Protein AF-A0A7Y0S7F5-F1 (afdb_monomer)

Mean predicted aligned error: 7.06 Å

Secondary structure (DSSP, 8-state):
-TTS-TT--EEEEEEEEEETTEEEEEEEEEE-S----HHHHTGGGSTT--SS--S-TTS---S-HHHHHHHHHHHTT-EEEEEE-TTSSEEEEEEEE-

Solvent-accessible surface area (backbone atoms only — not comparable to full-atom values): 5778 Å² total; per-residue (Å²): 113,101,75,44,59,105,82,51,55,75,48,76,49,78,48,76,51,73,57,97,89,41,49,33,42,38,40,37,45,32,39,59,35,94,44,69,62,74,90,51,54,76,48,52,46,36,73,57,38,67,95,66,87,69,89,49,90,82,72,78,76,76,30,42,68,47,22,50,51,46,51,52,27,53,75,62,69,27,44,69,51,66,46,68,42,96,89,39,3,39,33,40,40,38,39,40,63,110

Organism: Vibrio parahaemolyticus (NCBI:txid670)

Structure (mmCIF, N/CA/C/O backbone):
data_AF-A0A7Y0S7F5-F1
#
_entry.id   AF-A0A7Y0S7F5-F1
#
loop_
_atom_site.group_PDB
_atom_site.id
_atom_site.type_symbol
_atom_site.label_atom_id
_atom_site.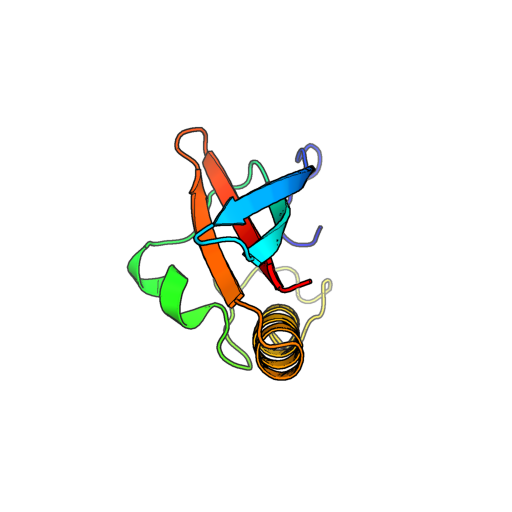label_alt_id
_atom_site.label_comp_id
_atom_site.label_asym_id
_atom_site.label_entity_id
_atom_site.label_seq_id
_atom_site.pdbx_PDB_ins_code
_atom_site.Cartn_x
_atom_site.Cartn_y
_atom_site.Cartn_z
_atom_site.occupancy
_atom_site.B_iso_or_equiv
_atom_site.auth_seq_id
_atom_site.auth_comp_id
_atom_site.auth_asym_id
_atom_site.auth_atom_id
_atom_site.pdbx_PDB_model_num
ATOM 1 N N . ILE A 1 1 ? 14.476 -7.010 -0.298 1.00 54.16 1 ILE A N 1
ATOM 2 C CA . ILE A 1 1 ? 13.146 -6.801 -0.915 1.00 54.16 1 ILE A CA 1
ATOM 3 C C . ILE A 1 1 ? 13.273 -7.128 -2.392 1.00 54.16 1 ILE A C 1
ATOM 5 O O . ILE A 1 1 ? 14.324 -6.922 -2.968 1.00 54.16 1 ILE A O 1
ATOM 9 N N . LYS A 1 2 ? 12.288 -7.806 -2.976 1.00 51.53 2 LYS A N 1
ATOM 10 C CA . LYS A 1 2 ? 12.481 -8.591 -4.210 1.00 51.53 2 LYS A CA 1
ATOM 11 C C . LYS A 1 2 ? 12.643 -7.754 -5.495 1.00 51.53 2 LYS A C 1
ATOM 13 O O . LYS A 1 2 ? 13.062 -8.289 -6.514 1.00 51.53 2 LYS A O 1
ATOM 18 N N . TYR A 1 3 ? 12.308 -6.468 -5.432 1.00 53.44 3 TYR A N 1
ATOM 19 C CA . TYR A 1 3 ? 12.285 -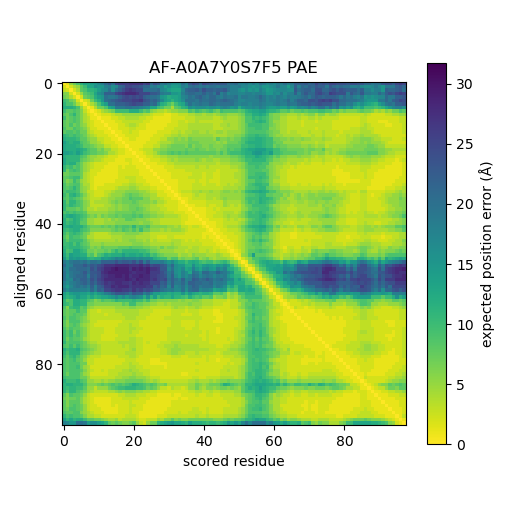5.527 -6.564 1.00 53.44 3 TYR A CA 1
ATOM 20 C C . TYR A 1 3 ? 13.233 -4.345 -6.379 1.00 53.44 3 TYR A C 1
ATOM 22 O O . TYR A 1 3 ? 13.230 -3.392 -7.148 1.00 53.44 3 TYR A O 1
ATOM 30 N N . SER A 1 4 ? 14.026 -4.416 -5.324 1.00 49.06 4 SER A N 1
ATOM 31 C CA . SER A 1 4 ? 14.862 -3.348 -4.850 1.00 49.06 4 SER A CA 1
ATOM 32 C C . SER A 1 4 ? 16.277 -3.750 -5.310 1.00 49.06 4 SER A C 1
ATOM 34 O O . SER A 1 4 ? 16.773 -4.811 -4.931 1.00 49.06 4 SER A O 1
ATOM 36 N N . GLY A 1 5 ? 16.848 -3.036 -6.288 1.00 53.62 5 GLY A N 1
ATOM 37 C CA . GLY A 1 5 ? 18.152 -3.372 -6.885 1.00 53.62 5 GLY A CA 1
ATOM 38 C C . GLY A 1 5 ? 19.288 -3.460 -5.850 1.00 53.62 5 GLY A C 1
ATOM 39 O O . GLY A 1 5 ? 19.080 -3.219 -4.667 1.00 53.62 5 GLY A O 1
ATOM 40 N N . GLN A 1 6 ? 20.520 -3.771 -6.273 1.00 54.84 6 GLN A N 1
ATOM 41 C CA . GLN A 1 6 ? 21.672 -3.988 -5.368 1.00 54.84 6 GLN A CA 1
ATOM 42 C C . GLN A 1 6 ? 21.989 -2.830 -4.386 1.00 54.84 6 GLN A C 1
ATOM 44 O O . GLN A 1 6 ? 22.756 -3.043 -3.452 1.00 54.84 6 GLN A O 1
ATOM 49 N N . ALA A 1 7 ? 21.389 -1.646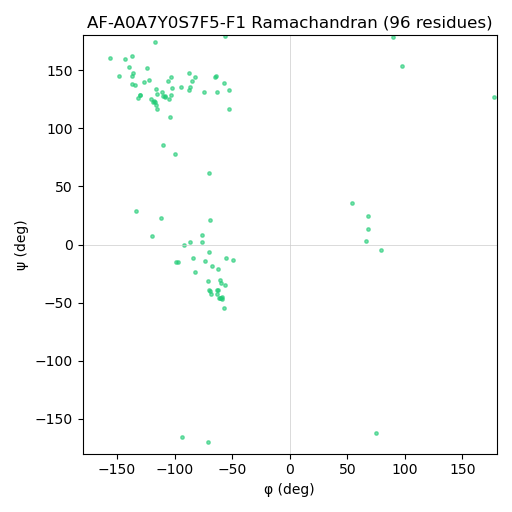 -4.557 1.00 57.44 7 ALA A N 1
ATOM 50 C CA . ALA A 1 7 ? 21.537 -0.476 -3.688 1.00 57.44 7 ALA A CA 1
ATOM 51 C C . ALA A 1 7 ? 20.196 0.197 -3.331 1.00 57.44 7 ALA A C 1
ATOM 53 O O . ALA A 1 7 ? 20.144 1.403 -3.128 1.00 57.44 7 ALA A O 1
ATOM 54 N N . SER A 1 8 ? 19.101 -0.556 -3.295 1.00 63.84 8 SER A N 1
ATOM 55 C CA . S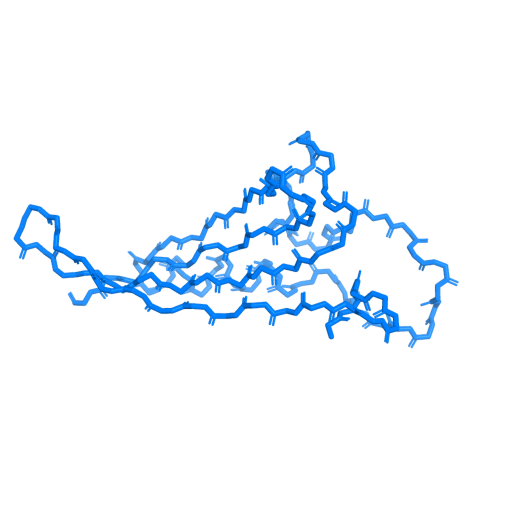ER A 1 8 ? 17.788 0.009 -2.990 1.00 63.84 8 SER A CA 1
ATOM 56 C C . SER A 1 8 ? 17.606 0.336 -1.512 1.00 63.84 8 SER A C 1
ATOM 58 O O . SER A 1 8 ? 17.816 -0.533 -0.654 1.00 63.84 8 SER A O 1
ATOM 60 N N . GLN A 1 9 ? 17.130 1.536 -1.220 1.00 77.75 9 GLN A N 1
ATOM 61 C CA . GLN A 1 9 ? 16.715 1.924 0.115 1.00 77.75 9 GLN A CA 1
ATOM 62 C C . GLN A 1 9 ? 15.261 1.551 0.359 1.00 77.75 9 GLN A C 1
ATOM 64 O O . GLN A 1 9 ? 14.370 1.806 -0.450 1.00 77.75 9 GLN A O 1
ATOM 69 N N . ILE A 1 10 ? 15.031 0.937 1.514 1.00 87.25 10 ILE A N 1
ATOM 70 C CA . ILE A 1 10 ? 13.698 0.604 1.990 1.00 87.25 10 ILE A CA 1
ATOM 71 C C . ILE A 1 10 ? 13.490 1.389 3.265 1.00 87.25 10 ILE A C 1
ATOM 73 O O . ILE A 1 10 ? 14.249 1.250 4.223 1.00 87.25 10 ILE A O 1
ATOM 77 N N . GLU A 1 11 ? 12.444 2.190 3.271 1.00 91.50 11 GLU A N 1
ATOM 78 C CA . GLU A 1 11 ? 12.053 3.006 4.402 1.00 91.50 11 GLU A CA 1
ATOM 79 C C . GLU A 1 11 ? 10.790 2.408 5.017 1.00 91.50 11 GLU A C 1
ATOM 81 O O . GLU A 1 11 ? 9.804 2.156 4.319 1.00 91.50 11 GLU A O 1
ATOM 86 N N . VAL A 1 12 ? 10.823 2.171 6.326 1.00 94.69 12 VAL A N 1
ATOM 87 C CA . VAL A 1 12 ? 9.658 1.738 7.095 1.00 94.69 12 VAL A CA 1
ATOM 88 C C . VAL A 1 12 ? 9.374 2.801 8.141 1.00 94.69 12 VAL A C 1
ATOM 90 O O . VAL A 1 12 ? 10.248 3.111 8.949 1.00 94.69 12 VAL A O 1
ATOM 93 N N . SER A 1 13 ? 8.163 3.350 8.133 1.00 95.69 13 SER A N 1
ATOM 94 C CA . SER A 1 13 ? 7.722 4.340 9.113 1.00 95.69 13 SER A CA 1
ATOM 95 C C . SER A 1 13 ? 6.453 3.891 9.825 1.00 95.69 13 SER A C 1
ATOM 97 O O . SER A 1 13 ? 5.648 3.124 9.287 1.00 95.69 13 SER A O 1
ATOM 99 N N . LEU A 1 14 ? 6.300 4.369 11.058 1.00 97.12 14 LEU A N 1
ATOM 100 C CA . LEU A 1 14 ? 5.133 4.162 11.903 1.00 97.12 14 LEU A CA 1
ATOM 101 C C . LEU A 1 14 ? 4.681 5.508 12.455 1.00 97.12 14 LEU A C 1
ATOM 103 O O . LEU A 1 14 ? 5.481 6.242 13.031 1.00 97.12 14 LEU A O 1
ATOM 107 N N . GLU A 1 15 ? 3.399 5.807 12.303 1.00 96.88 15 GLU A N 1
ATOM 108 C CA . GLU A 1 15 ? 2.794 7.056 12.760 1.00 96.88 15 GLU A CA 1
ATOM 109 C C . GLU A 1 15 ? 1.446 6.759 13.412 1.00 96.88 15 GLU A C 1
ATOM 111 O O . GLU A 1 15 ? 0.672 5.945 12.913 1.00 96.88 15 GLU A O 1
ATOM 116 N N . ASN A 1 16 ? 1.146 7.419 14.528 1.00 96.44 16 ASN A N 1
ATOM 117 C CA . ASN A 1 16 ? -0.159 7.319 15.176 1.00 96.44 16 ASN A CA 1
ATOM 118 C C . ASN A 1 16 ? -0.948 8.600 14.926 1.00 96.44 16 ASN A C 1
ATOM 120 O O . ASN A 1 16 ? -0.388 9.695 14.993 1.00 96.44 16 ASN A O 1
ATOM 124 N N . TYR A 1 17 ? -2.250 8.476 14.686 1.00 93.69 17 TYR A N 1
ATOM 125 C CA . TYR A 1 17 ? -3.135 9.630 14.577 1.00 93.69 17 TYR A CA 1
ATOM 126 C C . TYR A 1 17 ? -4.505 9.344 15.185 1.00 93.69 17 TYR A C 1
ATOM 128 O O . TYR A 1 17 ? -4.919 8.195 15.342 1.00 93.69 17 TYR A O 1
ATOM 136 N N . VAL A 1 18 ? -5.217 10.416 15.524 1.00 94.94 18 VAL A N 1
ATOM 137 C CA . VAL A 1 18 ? -6.600 10.361 15.999 1.00 94.94 18 VAL A CA 1
ATOM 138 C C . VAL A 1 18 ? -7.495 10.973 14.934 1.00 94.94 18 VAL A C 1
ATOM 140 O O . VAL A 1 18 ? -7.230 12.076 14.458 1.00 94.94 18 VAL A O 1
ATOM 143 N N . LYS A 1 19 ? -8.575 10.282 14.575 1.00 92.25 19 LYS A N 1
ATOM 144 C CA . LYS A 1 19 ? -9.631 10.822 13.715 1.00 92.25 19 LYS A CA 1
ATOM 145 C C . LYS A 1 19 ? -10.978 10.527 14.351 1.00 92.25 19 LYS A C 1
ATOM 147 O O . LYS A 1 19 ? -11.255 9.380 14.674 1.00 92.25 19 LYS A O 1
ATOM 152 N N . GLU A 1 20 ? -11.792 11.566 14.535 1.00 93.69 20 GLU A N 1
ATOM 153 C CA . GLU A 1 20 ? -13.145 11.446 15.110 1.00 93.69 20 GLU A CA 1
ATOM 154 C C . GLU A 1 20 ? -13.157 10.730 16.480 1.00 93.69 20 GLU A C 1
ATOM 156 O O . GLU A 1 20 ? -14.061 9.967 16.795 1.00 93.69 20 GLU A O 1
ATOM 161 N N . GLY A 1 21 ? -12.122 10.950 17.300 1.00 94.19 21 GLY A N 1
ATOM 162 C CA . GLY A 1 21 ? -11.977 10.312 18.616 1.00 94.19 21 GLY A CA 1
ATOM 163 C C . GLY A 1 21 ? -11.456 8.869 18.588 1.00 94.19 21 GLY A C 1
ATOM 164 O O . GLY A 1 21 ? -11.161 8.320 19.645 1.00 94.19 21 GLY A O 1
ATOM 165 N N . GLN A 1 22 ? -11.275 8.275 17.407 1.00 93.62 22 GLN A N 1
ATOM 166 C CA . GLN A 1 22 ? -10.709 6.941 17.222 1.00 93.62 22 GLN A CA 1
ATOM 167 C C . GLN A 1 22 ? -9.196 7.020 16.966 1.00 93.62 22 GLN A C 1
ATOM 169 O O . GLN A 1 22 ? -8.741 7.841 16.166 1.00 93.62 22 GLN A O 1
ATOM 174 N N . GLN A 1 23 ? -8.419 6.156 17.627 1.00 95.69 23 GLN A N 1
ATOM 175 C CA . GLN A 1 23 ? -6.975 6.020 17.410 1.00 95.69 23 GLN A CA 1
ATOM 176 C C . GLN A 1 23 ? -6.678 5.075 16.245 1.00 95.69 23 GLN A C 1
ATOM 178 O O . GLN A 1 23 ? -7.333 4.041 16.072 1.00 95.69 23 GLN A O 1
ATOM 183 N N . PHE A 1 24 ? -5.668 5.440 15.462 1.00 96.12 24 PHE A N 1
ATOM 184 C CA . PHE A 1 24 ? -5.181 4.681 14.324 1.00 96.12 24 PHE A CA 1
ATOM 185 C C . PHE A 1 24 ? -3.655 4.640 14.327 1.00 96.12 24 PHE A C 1
ATOM 187 O O . PHE A 1 24 ? -2.996 5.615 14.693 1.00 96.12 24 PHE A O 1
ATOM 194 N N . THR A 1 25 ? -3.103 3.537 13.831 1.00 97.44 25 THR A N 1
ATOM 195 C CA . THR A 1 25 ? -1.673 3.398 13.535 1.00 97.44 25 THR A CA 1
ATOM 196 C C . THR A 1 25 ? -1.494 3.224 12.034 1.00 97.44 25 THR A C 1
ATOM 198 O O . THR A 1 25 ? -2.141 2.378 11.419 1.00 97.44 25 THR A O 1
ATOM 201 N N . ILE A 1 26 ? -0.609 4.014 11.440 1.00 97.44 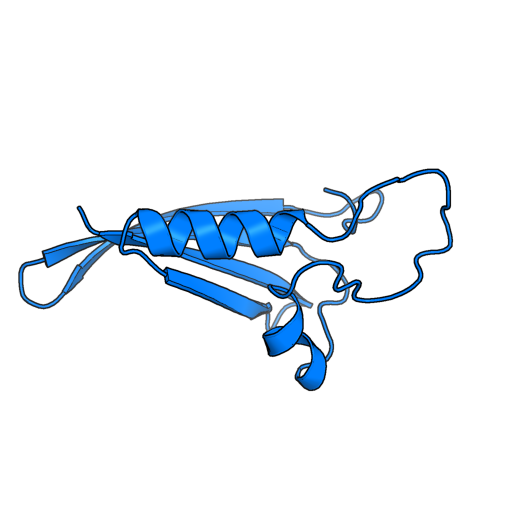26 ILE A N 1
ATOM 202 C CA . ILE A 1 26 ? -0.195 3.916 10.045 1.00 97.44 26 ILE A CA 1
ATOM 203 C C . ILE A 1 26 ? 1.191 3.292 10.007 1.00 97.44 26 ILE A C 1
ATOM 205 O O . ILE A 1 26 ? 2.119 3.822 10.608 1.00 97.44 26 ILE A O 1
ATOM 209 N N . MET A 1 27 ? 1.345 2.208 9.255 1.00 97.38 27 MET A N 1
ATOM 210 C CA . MET A 1 27 ? 2.648 1.686 8.857 1.00 97.38 27 MET A CA 1
ATOM 211 C C . MET A 1 27 ? 2.841 1.945 7.367 1.00 97.38 27 MET A C 1
ATOM 213 O O . MET A 1 27 ? 1.996 1.554 6.563 1.00 97.38 27 MET A O 1
ATOM 217 N N . SER A 1 28 ? 3.947 2.577 6.986 1.00 96.50 28 SER A 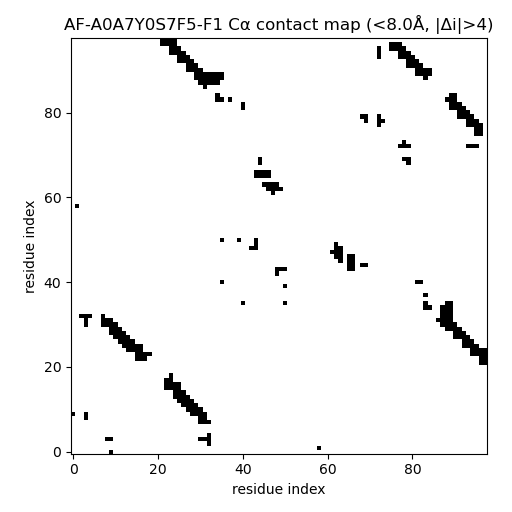N 1
ATOM 218 C CA . SER A 1 28 ? 4.306 2.751 5.578 1.00 96.50 28 SER A CA 1
ATOM 219 C C . SER A 1 28 ? 5.592 2.009 5.263 1.00 96.50 28 SER A C 1
ATOM 221 O O . SER A 1 28 ? 6.568 2.121 5.996 1.00 96.50 28 SER A O 1
ATOM 223 N N . VAL A 1 29 ? 5.600 1.277 4.153 1.00 94.31 29 VAL A N 1
ATOM 224 C CA . VAL A 1 29 ? 6.794 0.647 3.583 1.00 94.31 29 VAL A CA 1
ATOM 225 C C . VAL A 1 29 ? 7.030 1.278 2.223 1.00 94.31 29 VAL A C 1
ATOM 227 O O . VAL A 1 29 ? 6.155 1.232 1.360 1.00 94.31 29 VAL A O 1
ATOM 230 N N . SER A 1 30 ? 8.188 1.902 2.051 1.00 92.69 30 SER A N 1
ATOM 231 C CA . SER A 1 30 ? 8.559 2.611 0.831 1.00 92.69 30 SER A CA 1
ATOM 232 C C . SER A 1 30 ? 9.848 2.053 0.252 1.00 92.69 30 SER A C 1
ATOM 234 O O . SER A 1 30 ? 10.769 1.747 1.003 1.00 92.69 30 SER A O 1
ATOM 236 N N . ASP A 1 31 ? 9.929 1.967 -1.067 1.00 88.19 31 ASP A N 1
ATOM 237 C CA . ASP A 1 31 ? 11.172 1.716 -1.795 1.00 88.19 31 ASP A CA 1
ATOM 238 C C . ASP A 1 31 ? 11.525 2.898 -2.707 1.00 88.19 31 ASP A C 1
ATOM 240 O O . ASP A 1 31 ? 10.775 3.875 -2.808 1.00 88.19 31 ASP A O 1
ATOM 244 N N . ASP A 1 32 ? 12.699 2.822 -3.319 1.00 87.88 32 ASP A N 1
ATOM 245 C CA . ASP A 1 32 ? 13.252 3.750 -4.308 1.00 87.88 32 ASP A CA 1
ATOM 246 C C . ASP A 1 32 ? 13.350 3.114 -5.710 1.00 87.88 32 ASP A C 1
ATOM 248 O O . ASP A 1 32 ? 14.155 3.525 -6.546 1.00 87.88 32 ASP A O 1
ATOM 252 N N . GLY A 1 33 ? 12.549 2.076 -5.974 1.00 84.31 33 GLY A N 1
ATOM 253 C CA . GLY A 1 33 ? 12.523 1.377 -7.253 1.00 84.31 33 GLY A CA 1
ATOM 254 C C . GLY A 1 33 ? 11.894 2.196 -8.392 1.00 84.31 33 GLY A C 1
ATOM 255 O O . GLY A 1 33 ? 11.574 3.373 -8.249 1.00 84.31 33 GLY A O 1
ATOM 256 N N . PRO A 1 34 ? 11.639 1.578 -9.557 1.00 83.56 34 PRO A N 1
ATOM 257 C CA . PRO A 1 34 ? 11.037 2.270 -10.701 1.00 83.56 34 PRO A CA 1
ATOM 258 C C . PRO A 1 34 ? 9.552 2.637 -10.506 1.00 83.56 34 PRO A C 1
ATOM 260 O O . PRO A 1 34 ? 8.978 3.314 -11.356 1.00 83.56 34 PRO A O 1
ATOM 263 N N . GLY A 1 35 ? 8.919 2.192 -9.415 1.00 86.12 35 GLY A N 1
ATOM 264 C CA . GLY A 1 35 ? 7.479 2.327 -9.204 1.00 86.12 35 GLY A CA 1
ATOM 265 C C . GLY A 1 35 ? 6.663 1.344 -10.050 1.00 86.12 35 GLY A C 1
ATOM 266 O O . GLY A 1 35 ? 7.166 0.319 -10.518 1.00 86.12 35 GLY A O 1
ATOM 267 N N . ILE A 1 36 ? 5.372 1.636 -10.198 1.00 87.12 36 ILE A N 1
ATOM 268 C CA . ILE A 1 36 ? 4.375 0.779 -10.846 1.00 87.12 36 ILE A CA 1
ATOM 269 C C . ILE A 1 36 ? 3.521 1.624 -11.795 1.00 87.12 36 ILE A C 1
ATOM 271 O O . ILE A 1 36 ? 3.084 2.691 -11.390 1.00 87.12 36 ILE A O 1
ATOM 275 N N . PRO A 1 37 ? 3.199 1.174 -13.019 1.00 88.19 37 PRO A N 1
ATOM 276 C CA . PRO A 1 37 ? 2.224 1.870 -13.860 1.00 88.19 37 PRO A CA 1
ATOM 277 C C . PRO A 1 37 ? 0.890 2.105 -13.130 1.00 88.19 37 PRO A C 1
ATOM 279 O O . PRO A 1 37 ? 0.349 1.173 -12.538 1.00 88.19 37 PRO A O 1
ATOM 282 N N . ASP A 1 38 ? 0.332 3.316 -13.186 1.00 85.94 38 ASP A N 1
ATOM 283 C CA . ASP A 1 38 ? -0.860 3.679 -12.397 1.00 85.94 38 ASP A CA 1
ATOM 284 C C . ASP A 1 38 ? -2.060 2.751 -12.645 1.00 85.94 38 ASP A C 1
ATOM 286 O O . ASP A 1 38 ? -2.794 2.407 -11.721 1.00 85.94 38 ASP A O 1
ATOM 290 N N . ASN A 1 39 ? -2.216 2.265 -13.879 1.00 84.81 39 ASN A N 1
ATOM 291 C CA . ASN A 1 39 ? -3.257 1.306 -14.249 1.00 84.81 39 ASN A CA 1
ATOM 292 C C . ASN A 1 39 ? -3.083 -0.083 -13.613 1.00 84.81 39 ASN A C 1
ATOM 294 O O . ASN A 1 39 ? -4.040 -0.843 -13.586 1.00 84.81 39 ASN A O 1
ATOM 298 N N . LYS A 1 40 ? -1.887 -0.419 -13.118 1.00 85.56 40 LYS A N 1
ATOM 299 C CA . LYS A 1 40 ? -1.597 -1.676 -12.418 1.00 85.56 40 LYS A CA 1
ATOM 300 C C . LYS A 1 40 ? -1.657 -1.534 -10.898 1.00 85.56 40 LYS A C 1
ATOM 302 O O . LYS A 1 40 ? -1.713 -2.558 -10.230 1.00 85.56 40 LYS A O 1
ATOM 307 N N . LEU A 1 41 ? -1.642 -0.314 -10.340 1.00 86.81 41 LEU A N 1
ATOM 308 C CA . LEU A 1 41 ? -1.623 -0.082 -8.884 1.00 86.81 41 LEU A CA 1
ATOM 309 C C . LEU A 1 41 ? -2.833 -0.689 -8.164 1.00 86.81 41 LEU A C 1
ATOM 311 O O . LEU A 1 41 ? -2.704 -1.133 -7.025 1.00 86.81 41 LEU A O 1
ATOM 315 N N . VAL A 1 42 ? -3.993 -0.712 -8.819 1.00 80.19 42 VAL A N 1
ATOM 316 C CA . VAL A 1 42 ? -5.227 -1.281 -8.257 1.00 80.19 42 VAL A CA 1
ATOM 317 C C . VAL A 1 42 ? -5.121 -2.804 -8.139 1.00 80.19 42 VAL A C 1
ATOM 319 O O . VAL A 1 42 ? -5.494 -3.375 -7.113 1.00 80.19 42 VAL A O 1
ATOM 322 N N . ASP A 1 43 ? -4.525 -3.439 -9.146 1.00 86.75 43 ASP A N 1
ATOM 323 C CA . ASP A 1 43 ? -4.516 -4.894 -9.309 1.00 86.75 43 ASP A CA 1
ATOM 324 C C . ASP A 1 43 ? -3.405 -5.577 -8.496 1.00 86.75 43 ASP A C 1
ATOM 326 O O . ASP A 1 43 ? -3.394 -6.799 -8.350 1.00 86.75 43 ASP A O 1
ATOM 330 N N . ILE A 1 44 ? -2.441 -4.826 -7.943 1.00 89.69 44 ILE A N 1
ATOM 331 C CA . ILE A 1 44 ? -1.271 -5.402 -7.244 1.00 89.69 44 ILE A CA 1
ATOM 332 C C . ILE A 1 44 ? -1.635 -6.224 -6.012 1.00 89.69 44 ILE A C 1
ATOM 334 O O . ILE A 1 44 ? -0.827 -7.024 -5.540 1.00 89.69 44 ILE A O 1
ATOM 338 N N . PHE A 1 45 ? -2.824 -5.982 -5.465 1.00 91.12 45 PHE A N 1
ATOM 339 C CA . PHE A 1 45 ? -3.347 -6.713 -4.324 1.00 91.12 45 PHE A CA 1
ATOM 340 C C . PHE A 1 45 ? -4.193 -7.920 -4.728 1.00 91.12 45 PHE A C 1
ATOM 342 O O . PHE A 1 45 ? -4.698 -8.618 -3.848 1.00 91.12 45 PHE A O 1
ATOM 349 N N . ASP A 1 46 ? -4.368 -8.168 -6.021 1.00 89.50 46 ASP A N 1
ATOM 350 C CA . ASP A 1 46 ? -5.105 -9.328 -6.490 1.00 89.50 46 ASP A CA 1
ATOM 351 C C . ASP A 1 46 ? -4.205 -10.575 -6.493 1.00 89.50 46 ASP A C 1
ATOM 353 O O . ASP A 1 46 ? -2.991 -10.488 -6.727 1.00 89.50 46 ASP A O 1
ATOM 357 N N . PRO A 1 47 ? -4.762 -11.759 -6.180 1.00 86.62 47 PRO A N 1
ATOM 358 C CA . PRO A 1 47 ? -3.991 -12.992 -6.148 1.00 86.62 47 PRO A CA 1
ATOM 359 C C . PRO A 1 47 ? -3.312 -13.271 -7.487 1.00 86.62 47 PRO A C 1
ATOM 361 O O . PRO A 1 47 ? -3.918 -13.137 -8.546 1.00 86.62 47 PRO A O 1
ATOM 364 N N . PHE A 1 48 ? -2.062 -13.731 -7.427 1.00 84.00 48 PHE A N 1
ATOM 365 C CA . PHE A 1 48 ? -1.249 -14.080 -8.595 1.00 84.00 48 PHE A CA 1
ATOM 366 C C . PHE A 1 48 ? -0.866 -12.894 -9.493 1.00 84.00 48 PHE A C 1
ATOM 368 O O . PHE A 1 48 ? -0.155 -13.104 -10.483 1.00 84.00 48 PHE A O 1
ATOM 375 N N . THR A 1 49 ? -1.235 -11.657 -9.137 1.00 80.75 49 THR A N 1
ATOM 376 C CA . THR A 1 49 ? -0.801 -10.470 -9.873 1.0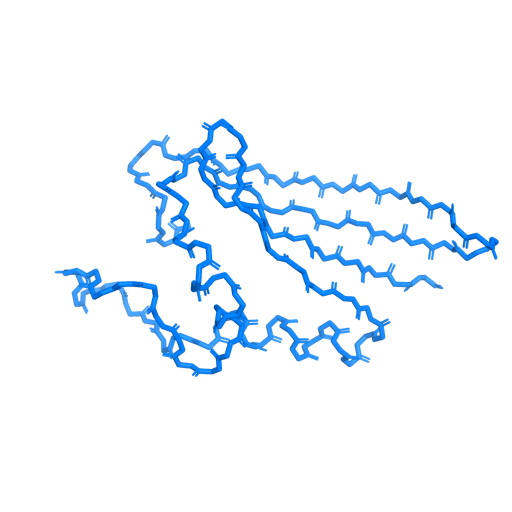0 80.75 49 THR A CA 1
ATOM 377 C C . THR A 1 49 ? 0.713 -10.322 -9.803 1.00 80.75 49 THR A C 1
ATOM 379 O O . THR A 1 49 ? 1.354 -10.401 -8.749 1.00 80.75 49 THR A O 1
ATOM 382 N N . ARG A 1 50 ? 1.307 -10.102 -10.976 1.00 75.81 50 ARG A N 1
ATOM 383 C CA . ARG A 1 50 ? 2.733 -9.838 -11.143 1.00 75.81 50 ARG A CA 1
ATOM 384 C C . ARG A 1 50 ? 2.897 -8.607 -12.005 1.00 75.81 50 ARG A C 1
ATOM 386 O O . ARG A 1 50 ? 2.335 -8.525 -13.091 1.00 75.81 50 ARG A O 1
ATOM 393 N N . LEU A 1 51 ? 3.697 -7.675 -11.505 1.00 68.06 51 LEU A N 1
ATOM 394 C CA . LEU A 1 51 ? 3.849 -6.375 -12.133 1.00 68.06 51 LEU A CA 1
ATOM 395 C C . LEU A 1 51 ? 4.596 -6.460 -13.446 1.00 68.06 51 LEU A C 1
ATOM 397 O O . LEU A 1 51 ? 4.104 -5.850 -14.374 1.00 68.06 51 LEU A O 1
ATOM 401 N N . ASP A 1 52 ? 5.641 -7.288 -13.555 1.00 62.44 52 ASP A N 1
ATOM 402 C CA . ASP A 1 52 ? 6.245 -7.704 -14.823 1.00 62.44 52 ASP A CA 1
ATOM 403 C C . ASP A 1 52 ? 6.987 -9.047 -14.665 1.00 62.44 52 ASP A C 1
ATOM 405 O O . ASP A 1 52 ? 7.324 -9.491 -13.559 1.00 62.44 52 ASP A O 1
ATOM 409 N N . ALA A 1 53 ? 7.230 -9.717 -15.795 1.00 45.06 53 ALA A N 1
ATOM 410 C CA . ALA A 1 53 ? 7.939 -10.988 -15.923 1.00 45.06 53 ALA A CA 1
ATOM 411 C C . ALA A 1 53 ? 9.446 -10.842 -15.641 1.00 45.06 53 ALA A C 1
ATOM 413 O O . ALA A 1 53 ? 10.269 -11.090 -16.524 1.00 45.06 53 ALA A O 1
ATOM 414 N N . SER A 1 54 ? 9.821 -10.422 -14.427 1.00 43.66 54 SER A N 1
ATOM 415 C CA . SER A 1 54 ? 11.227 -10.318 -14.045 1.00 43.66 54 SER A CA 1
ATOM 416 C C . SER A 1 54 ? 11.930 -11.648 -14.328 1.00 43.66 54 SER A C 1
ATOM 418 O O . SER A 1 54 ? 11.570 -12.723 -13.835 1.00 43.66 54 SER A O 1
ATOM 420 N N . ARG A 1 55 ? 12.891 -11.529 -15.245 1.00 46.38 55 ARG A N 1
ATOM 421 C CA . ARG A 1 55 ? 13.650 -12.555 -15.961 1.00 46.38 55 ARG A CA 1
ATOM 422 C C . ARG A 1 55 ? 14.620 -13.338 -15.081 1.00 46.38 55 ARG A C 1
ATOM 424 O O . ARG A 1 55 ? 15.479 -14.029 -15.609 1.00 46.38 55 ARG A O 1
ATOM 431 N N . ASP A 1 56 ? 14.410 -13.348 -13.774 1.00 45.47 56 ASP A N 1
ATOM 432 C CA . ASP A 1 56 ? 15.110 -14.234 -12.862 1.00 45.47 56 ASP A CA 1
ATOM 433 C C . ASP A 1 56 ? 14.134 -15.277 -12.334 1.00 45.47 56 ASP A C 1
ATOM 435 O O . ASP A 1 56 ? 13.583 -15.174 -11.238 1.00 45.47 56 ASP A O 1
ATOM 439 N N . LYS A 1 57 ? 13.981 -16.358 -13.115 1.00 45.31 57 LYS A N 1
ATOM 440 C CA . LYS A 1 57 ? 13.321 -17.613 -12.700 1.00 45.31 57 LYS A CA 1
ATOM 441 C C . LYS A 1 57 ? 13.825 -18.148 -11.343 1.00 45.31 57 LYS A C 1
ATOM 443 O O . LYS A 1 57 ? 13.193 -19.033 -10.780 1.00 45.31 57 LYS A O 1
ATOM 448 N N . LYS A 1 58 ? 14.943 -17.629 -10.818 1.00 47.75 58 LYS A N 1
ATOM 449 C CA . LYS A 1 58 ? 15.542 -18.011 -9.533 1.00 47.75 58 LYS A CA 1
ATOM 450 C C . LYS A 1 58 ? 14.915 -17.330 -8.309 1.00 47.75 58 LYS A C 1
ATOM 452 O O . LYS A 1 58 ? 14.977 -17.901 -7.227 1.00 47.75 58 LYS A O 1
ATOM 457 N N . LEU A 1 59 ? 14.278 -16.164 -8.444 1.00 50.66 59 LEU A N 1
ATOM 458 C CA . LEU A 1 59 ? 13.665 -15.452 -7.314 1.00 50.66 59 LEU A CA 1
ATOM 459 C C . LEU A 1 59 ? 12.156 -15.738 -7.310 1.00 50.66 59 LEU A C 1
ATOM 461 O O . LEU A 1 59 ? 11.332 -14.956 -7.781 1.00 50.66 59 LEU A O 1
ATOM 465 N N . GLY A 1 60 ? 11.794 -16.925 -6.824 1.00 50.91 60 GLY A N 1
ATOM 466 C CA . GLY A 1 60 ? 10.431 -17.460 -6.784 1.00 50.91 60 GLY A CA 1
ATOM 467 C C . GLY A 1 60 ? 9.470 -16.662 -5.896 1.00 50.91 60 GLY A C 1
ATOM 468 O O . GLY A 1 60 ? 9.847 -16.046 -4.901 1.00 50.91 60 GLY A O 1
ATOM 469 N N . GLY A 1 61 ? 8.208 -16.581 -6.308 1.00 62.94 61 GLY A N 1
ATOM 470 C CA . GLY A 1 61 ? 7.114 -16.028 -5.510 1.00 62.94 61 GLY A CA 1
ATOM 471 C C . GLY A 1 61 ? 5.823 -16.040 -6.314 1.00 62.94 61 GLY A C 1
ATOM 472 O O . GLY A 1 61 ? 5.798 -15.529 -7.430 1.00 62.94 61 GLY A O 1
ATOM 473 N N . TYR A 1 62 ? 4.770 -16.622 -5.749 1.00 70.69 62 TYR A N 1
ATOM 474 C CA . TYR A 1 62 ? 3.504 -16.902 -6.435 1.00 70.69 62 TYR A CA 1
ATOM 475 C C . TYR A 1 62 ? 2.601 -15.673 -6.647 1.00 70.69 62 TYR A C 1
ATOM 477 O O . TYR A 1 62 ? 1.457 -15.828 -7.042 1.00 70.69 62 TYR A O 1
ATOM 485 N N . GLY A 1 63 ? 3.078 -14.452 -6.370 1.00 76.25 63 GLY A N 1
ATOM 486 C CA . GLY A 1 63 ? 2.242 -13.244 -6.457 1.00 76.25 63 GLY A CA 1
ATOM 487 C C . GLY A 1 63 ? 1.144 -13.185 -5.388 1.00 76.25 63 GLY A C 1
ATOM 488 O O . GLY A 1 63 ? 0.118 -12.557 -5.592 1.00 76.25 63 GLY A O 1
ATOM 489 N N . LEU A 1 64 ? 1.334 -13.865 -4.254 1.00 84.44 64 LEU A N 1
ATOM 490 C CA . LEU A 1 64 ? 0.334 -13.924 -3.180 1.00 84.44 64 LEU A CA 1
ATOM 491 C C . LEU A 1 64 ? 0.601 -12.943 -2.035 1.00 84.44 64 LEU A C 1
ATOM 493 O O . LEU A 1 64 ? -0.290 -12.699 -1.236 1.00 84.44 64 LEU A O 1
ATOM 497 N N . GLY A 1 65 ? 1.806 -12.371 -1.939 1.00 88.00 65 GLY A N 1
ATOM 498 C CA . GLY A 1 65 ? 2.208 -11.575 -0.773 1.00 88.00 65 GLY A CA 1
ATOM 499 C C . GLY A 1 65 ? 1.272 -10.396 -0.491 1.00 88.00 65 GLY A C 1
ATOM 500 O O . GLY A 1 65 ? 0.728 -10.298 0.603 1.00 88.00 65 GLY A O 1
ATOM 501 N N . LEU A 1 66 ? 1.035 -9.534 -1.483 1.00 91.06 66 LEU A N 1
ATOM 502 C CA . LEU A 1 66 ? 0.156 -8.372 -1.314 1.00 91.06 66 LEU A CA 1
ATOM 503 C C . LEU A 1 66 ? -1.324 -8.761 -1.188 1.00 91.06 66 LEU A C 1
ATOM 505 O O . LEU A 1 66 ? -2.052 -8.111 -0.443 1.00 91.06 66 LEU A O 1
ATOM 509 N N . ALA A 1 67 ? -1.752 -9.850 -1.831 1.00 91.50 67 ALA A N 1
ATOM 510 C CA . ALA A 1 67 ? -3.099 -10.388 -1.650 1.00 91.50 67 ALA A CA 1
ATOM 511 C C . ALA A 1 67 ? -3.340 -10.858 -0.206 1.00 91.50 67 ALA A C 1
ATOM 513 O O . ALA A 1 67 ? -4.366 -10.530 0.388 1.00 91.50 67 ALA A O 1
ATOM 514 N N . ILE A 1 68 ? -2.359 -11.544 0.394 1.00 92.69 68 ILE A N 1
ATOM 515 C CA . ILE A 1 68 ? -2.393 -11.925 1.812 1.00 92.69 68 ILE A CA 1
ATOM 516 C C . ILE A 1 68 ? -2.454 -10.673 2.687 1.00 92.69 68 ILE A C 1
ATOM 518 O O . ILE A 1 68 ? -3.291 -10.607 3.578 1.00 92.69 68 ILE A O 1
ATOM 522 N N . VAL A 1 69 ? -1.632 -9.656 2.410 1.00 94.06 69 VAL A N 1
ATOM 523 C CA . VAL A 1 69 ? -1.647 -8.392 3.166 1.00 94.06 69 VAL A CA 1
ATOM 524 C C . VAL A 1 69 ? -3.023 -7.718 3.111 1.00 94.06 69 VAL A C 1
ATOM 526 O O . VAL A 1 69 ? -3.540 -7.323 4.156 1.00 94.06 69 VAL A O 1
ATOM 529 N N . LYS A 1 70 ? -3.646 -7.618 1.928 1.00 94.44 70 LYS A N 1
ATOM 530 C CA . LYS A 1 70 ? -4.997 -7.050 1.769 1.00 94.44 70 LYS A CA 1
ATOM 531 C C . LYS A 1 70 ? -6.026 -7.814 2.594 1.00 94.44 70 LYS A C 1
ATOM 533 O O . LYS A 1 70 ? -6.815 -7.190 3.301 1.00 94.44 70 LYS A O 1
ATOM 538 N N . GLU A 1 71 ? -5.981 -9.141 2.555 1.00 95.25 71 GLU A N 1
ATOM 539 C CA . GLU A 1 71 ? -6.905 -9.976 3.318 1.00 95.25 71 GLU A CA 1
ATOM 540 C C . GLU A 1 71 ? -6.670 -9.880 4.833 1.00 95.25 71 GLU A C 1
ATOM 542 O O . GLU A 1 71 ? -7.620 -9.716 5.596 1.00 95.25 71 GLU A O 1
ATOM 547 N N . SER A 1 72 ? -5.413 -9.884 5.285 1.00 95.62 72 SER A N 1
ATOM 548 C CA . SER A 1 72 ? -5.071 -9.683 6.696 1.00 95.62 72 SER A CA 1
ATOM 549 C C . SER A 1 72 ? -5.563 -8.330 7.210 1.00 95.62 72 SER A C 1
ATOM 551 O O . SER A 1 72 ? -6.185 -8.271 8.269 1.00 95.62 72 SER A O 1
ATOM 553 N N . MET A 1 73 ? -5.349 -7.246 6.456 1.00 95.81 73 MET A N 1
ATOM 554 C CA . MET A 1 73 ? -5.845 -5.919 6.839 1.00 95.81 73 MET A CA 1
ATOM 555 C C . MET A 1 73 ? -7.369 -5.869 6.896 1.00 95.81 73 MET A C 1
ATOM 557 O O . MET A 1 73 ? -7.918 -5.283 7.829 1.00 95.81 73 MET A O 1
ATOM 561 N N . ARG A 1 74 ? -8.053 -6.527 5.952 1.00 94.38 74 ARG A N 1
ATOM 562 C CA . ARG A 1 74 ? -9.515 -6.644 5.956 1.00 94.38 74 ARG A CA 1
ATOM 563 C C . ARG A 1 74 ? -10.018 -7.359 7.213 1.00 94.38 74 ARG A C 1
ATOM 565 O O . ARG A 1 74 ? -10.954 -6.872 7.841 1.00 94.38 74 ARG A O 1
ATOM 572 N 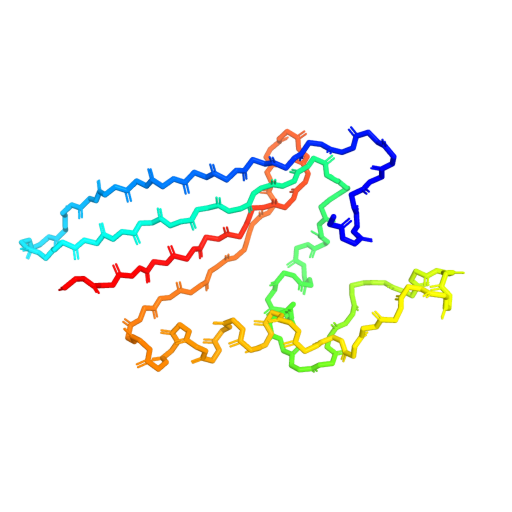N . ILE A 1 75 ? -9.393 -8.475 7.598 1.00 95.44 75 ILE A N 1
ATOM 573 C CA . ILE A 1 75 ? -9.734 -9.236 8.814 1.00 95.44 75 ILE A CA 1
ATOM 574 C C . ILE A 1 75 ? -9.512 -8.393 10.077 1.00 95.44 75 ILE A C 1
ATOM 576 O O . ILE A 1 75 ? -10.338 -8.423 10.983 1.00 95.44 75 ILE A O 1
ATOM 580 N N . MET A 1 76 ? -8.442 -7.595 10.120 1.00 93.50 76 MET A N 1
ATOM 581 C CA . MET A 1 76 ? -8.144 -6.682 11.233 1.00 93.50 76 MET A CA 1
ATOM 582 C C . MET A 1 76 ? -9.011 -5.406 11.241 1.00 93.50 76 MET A C 1
ATOM 584 O O . MET A 1 76 ? -8.801 -4.526 12.072 1.00 93.50 76 MET A O 1
ATOM 588 N N . GLY A 1 77 ? -9.964 -5.254 10.311 1.00 93.56 77 GLY A N 1
ATOM 589 C CA . GLY A 1 77 ? -10.801 -4.052 10.196 1.00 93.56 77 GLY A CA 1
ATOM 590 C C . GLY A 1 77 ? -10.043 -2.789 9.760 1.00 93.56 77 GLY A C 1
ATOM 591 O O . GLY A 1 77 ? -10.576 -1.678 9.874 1.00 93.56 77 GLY A O 1
ATOM 592 N N . GLY A 1 78 ? -8.811 -2.962 9.278 1.00 94.56 78 GLY A N 1
ATOM 593 C CA . GLY A 1 78 ? -7.932 -1.925 8.761 1.00 94.56 78 GLY A CA 1
ATOM 594 C C . GLY A 1 78 ? -8.047 -1.746 7.247 1.00 94.56 78 GLY A C 1
ATOM 595 O O . GLY A 1 78 ? -8.977 -2.231 6.603 1.00 94.56 78 GLY A O 1
ATOM 596 N N . ALA A 1 79 ? -7.081 -1.038 6.669 1.00 94.94 79 ALA A N 1
ATOM 597 C CA . ALA A 1 79 ? -6.996 -0.812 5.229 1.00 94.94 79 ALA A CA 1
ATOM 598 C C . ALA A 1 79 ? -5.550 -0.902 4.732 1.00 94.94 79 ALA A C 1
ATOM 600 O O . ALA A 1 79 ? -4.616 -0.611 5.474 1.00 94.94 79 ALA A O 1
ATOM 601 N N . VAL A 1 80 ? -5.374 -1.273 3.463 1.00 95.62 80 VAL A N 1
ATOM 602 C CA . VAL A 1 80 ? -4.090 -1.176 2.762 1.00 95.62 80 VAL A CA 1
ATOM 603 C C . VAL A 1 80 ? -4.264 -0.398 1.465 1.00 95.62 80 VAL A C 1
ATOM 605 O O . VAL A 1 80 ? -5.257 -0.577 0.762 1.00 95.62 80 VAL A O 1
ATOM 608 N N . THR A 1 81 ? -3.301 0.458 1.145 1.00 95.31 81 THR A N 1
ATOM 609 C CA . THR A 1 81 ? -3.226 1.185 -0.125 1.00 95.31 81 THR A CA 1
ATOM 610 C C . THR A 1 81 ? -1.796 1.183 -0.653 1.00 95.31 81 THR A C 1
ATOM 612 O O . THR A 1 81 ? -0.847 0.911 0.084 1.00 95.31 81 THR A O 1
ATOM 615 N N . ALA A 1 82 ? -1.632 1.469 -1.942 1.00 94.00 82 ALA A N 1
ATOM 616 C CA . ALA A 1 82 ? -0.326 1.667 -2.551 1.00 94.00 82 ALA A CA 1
ATOM 617 C C . ALA A 1 82 ? -0.348 2.868 -3.495 1.00 94.00 82 ALA A C 1
ATOM 619 O O . ALA A 1 82 ? -1.352 3.124 -4.160 1.00 94.00 82 ALA A O 1
ATOM 620 N N . LYS A 1 83 ? 0.763 3.602 -3.548 1.00 94.31 83 LYS A N 1
ATOM 621 C CA . LYS A 1 83 ? 0.941 4.765 -4.420 1.00 94.31 83 LYS A CA 1
ATOM 622 C C . LYS A 1 83 ? 2.406 4.887 -4.832 1.00 94.31 83 LYS A C 1
ATOM 624 O O . LYS A 1 83 ? 3.294 4.631 -4.020 1.00 94.31 83 LYS A O 1
ATOM 629 N N . ASN A 1 84 ? 2.663 5.329 -6.060 1.00 92.44 84 ASN A N 1
ATOM 630 C CA . ASN A 1 84 ? 4.002 5.772 -6.446 1.00 92.44 84 ASN A CA 1
ATOM 631 C C . ASN A 1 84 ? 4.418 7.017 -5.652 1.00 92.44 84 ASN A C 1
ATOM 633 O O . ASN A 1 84 ? 3.598 7.893 -5.357 1.00 92.44 84 ASN A O 1
ATOM 637 N N . ARG A 1 85 ? 5.702 7.103 -5.312 1.00 92.06 85 ARG A N 1
ATOM 638 C CA . ARG A 1 85 ? 6.286 8.283 -4.667 1.00 92.06 85 ARG A CA 1
ATOM 639 C C . ARG A 1 85 ? 6.738 9.276 -5.733 1.00 92.06 85 ARG A C 1
ATOM 641 O O . ARG A 1 85 ? 7.222 8.879 -6.787 1.00 92.06 85 ARG A O 1
ATOM 648 N N . GLU A 1 86 ? 6.664 10.566 -5.420 1.00 86.44 86 GLU A N 1
ATOM 649 C CA . GLU A 1 86 ? 7.136 11.634 -6.319 1.00 86.44 86 GLU A CA 1
ATOM 650 C C . GLU A 1 86 ? 8.633 11.520 -6.640 1.00 86.44 86 GLU A C 1
ATOM 652 O O . GLU A 1 86 ? 9.066 11.870 -7.730 1.00 86.44 86 GLU A O 1
ATOM 657 N N . GLN A 1 87 ? 9.412 10.985 -5.699 1.00 83.81 87 GLN A N 1
ATOM 658 C CA . GLN A 1 87 ? 10.863 10.816 -5.814 1.00 83.81 87 GLN A CA 1
ATOM 659 C C . GLN A 1 87 ? 11.262 9.494 -6.502 1.00 83.81 87 GLN A C 1
ATOM 661 O O . GLN A 1 87 ? 12.448 9.197 -6.606 1.00 83.81 87 GLN A O 1
ATOM 666 N N . GLY A 1 88 ? 10.283 8.699 -6.952 1.00 84.19 88 GLY A N 1
ATOM 667 C CA . GLY A 1 88 ? 10.478 7.334 -7.443 1.00 84.19 88 GLY A CA 1
ATOM 668 C C . GLY A 1 88 ? 10.193 6.266 -6.383 1.00 84.19 88 GLY A C 1
ATOM 669 O O . GLY A 1 88 ? 10.286 6.510 -5.178 1.00 84.19 88 GLY A O 1
ATOM 670 N N . GLY A 1 89 ? 9.816 5.077 -6.851 1.00 89.44 89 GLY A N 1
ATOM 671 C CA . GLY A 1 89 ? 9.497 3.917 -6.023 1.00 89.44 89 GLY A CA 1
ATOM 672 C C . GLY A 1 89 ? 8.036 3.818 -5.601 1.00 89.44 89 GLY A C 1
ATOM 673 O O . GLY A 1 89 ? 7.193 4.661 -5.926 1.00 89.44 89 GLY A O 1
ATOM 674 N N . LEU A 1 90 ? 7.731 2.747 -4.875 1.00 91.56 90 LEU A N 1
ATOM 675 C CA . LEU A 1 90 ? 6.397 2.463 -4.355 1.00 91.56 90 LEU A CA 1
ATOM 676 C C . LEU A 1 90 ? 6.321 2.786 -2.863 1.00 91.56 90 LEU A C 1
ATOM 678 O O . LEU A 1 90 ? 7.263 2.531 -2.119 1.00 91.56 90 LEU A O 1
ATOM 682 N N . ARG A 1 91 ? 5.176 3.293 -2.403 1.00 94.50 91 ARG A N 1
ATOM 683 C CA . ARG A 1 91 ? 4.797 3.328 -0.988 1.00 94.50 91 ARG A CA 1
ATOM 684 C C . ARG A 1 91 ? 3.540 2.497 -0.779 1.00 94.50 91 ARG A C 1
ATOM 686 O O . ARG A 1 91 ? 2.512 2.777 -1.391 1.00 94.50 91 ARG A O 1
ATOM 693 N N . VAL A 1 92 ? 3.622 1.512 0.108 1.00 95.44 92 VAL A N 1
ATOM 694 C CA . VAL A 1 92 ? 2.483 0.736 0.609 1.00 95.44 92 VAL A CA 1
ATOM 695 C C . VAL A 1 92 ? 2.150 1.230 2.009 1.0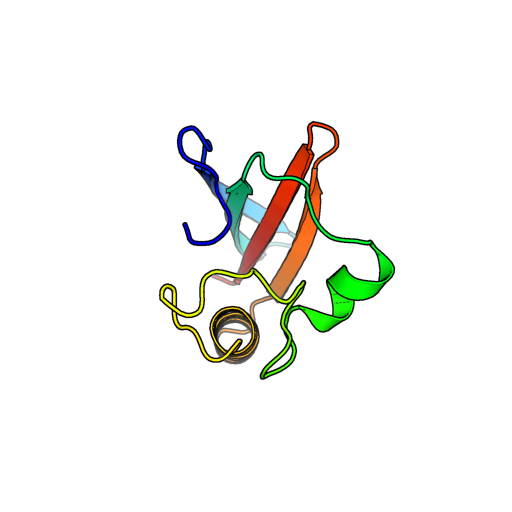0 95.44 92 VAL A C 1
ATOM 697 O O . VAL A 1 92 ? 3.034 1.307 2.860 1.00 95.44 92 VAL A O 1
ATOM 700 N N . THR A 1 93 ? 0.885 1.555 2.251 1.00 96.94 93 THR A N 1
ATOM 701 C CA . THR A 1 93 ? 0.406 2.118 3.514 1.00 96.94 93 THR A CA 1
ATOM 702 C C . THR A 1 93 ? -0.643 1.199 4.123 1.00 96.94 93 THR A C 1
ATOM 704 O O . THR A 1 93 ? -1.634 0.865 3.480 1.00 96.94 93 THR A O 1
ATOM 707 N N . LEU A 1 94 ? -0.420 0.796 5.370 1.00 97.25 94 LEU A N 1
ATOM 708 C CA . LEU A 1 94 ? -1.293 -0.043 6.185 1.00 97.25 94 LEU A CA 1
ATOM 709 C C . LEU A 1 94 ? -1.884 0.822 7.297 1.00 97.25 94 LEU A C 1
ATOM 711 O O . LEU A 1 94 ? -1.137 1.470 8.025 1.00 97.25 94 LEU A O 1
ATOM 715 N N . VAL A 1 95 ? -3.205 0.821 7.442 1.00 97.12 95 VAL A N 1
ATOM 716 C CA . VAL A 1 95 ? -3.922 1.570 8.481 1.00 97.12 95 VAL A CA 1
ATOM 717 C C . VAL A 1 95 ? -4.606 0.589 9.421 1.00 97.12 95 VAL A C 1
ATOM 719 O O . VAL A 1 95 ? -5.506 -0.142 9.008 1.00 97.12 95 VAL A O 1
ATOM 722 N N . PHE A 1 96 ? -4.198 0.595 10.684 1.00 95.56 96 PHE A N 1
ATOM 723 C CA . PHE A 1 96 ? -4.752 -0.221 11.758 1.00 95.56 96 PHE A CA 1
ATOM 724 C C . PHE A 1 96 ? -5.670 0.634 12.630 1.00 95.56 96 PHE A C 1
ATOM 726 O O . PHE A 1 96 ? -5.311 1.756 12.989 1.00 95.56 96 PHE A O 1
ATOM 733 N N . LYS A 1 97 ? -6.845 0.103 12.973 1.00 90.12 97 LYS A N 1
ATOM 734 C CA . LYS A 1 97 ? -7.718 0.668 14.010 1.00 90.12 97 LYS A CA 1
ATOM 735 C C . LYS A 1 97 ? -7.283 0.109 15.361 1.00 90.12 97 LYS A C 1
ATOM 737 O O . LYS A 1 97 ? -7.009 -1.088 15.434 1.00 90.12 97 LYS A O 1
ATOM 742 N N . GLN A 1 98 ? -7.201 0.961 16.379 1.00 81.62 98 GLN A N 1
ATOM 743 C CA . GLN A 1 98 ? -6.928 0.543 17.759 1.00 81.62 98 GLN A CA 1
ATOM 744 C C . GLN A 1 98 ? -8.209 0.283 18.547 1.00 81.62 98 GLN A C 1
ATOM 746 O O . GLN A 1 98 ? -9.209 0.993 18.293 1.00 81.62 98 GLN A O 1
#

Radius of gyration: 14.57 Å; Cα contacts (8 Å, |Δi|>4): 169; chains: 1; bounding box: 35×30×35 Å

Foldseek 3Di:
DLQAPPDKDWDWDWDWDDDPNWIKIKIKIWIQGQAADPVCQVVLLPFQDDRDDPPPPPSDDSSCPSVVVQVVLVVQVWHWGKDADPNHTIMIMIMGTD

Sequence (98 aa):
IKYSGQASQIEVSLENYVKEGQQFTIMSVSDDGPGIPDNKLVDIFDPFTRLDASRDKKLGGYGLGLAIVKESMRIMGGAVTAKNREQGGLRVTLVFKQ

Nearest PDB structures (foldseek):
  5lfk-assembly1_B-2  TM=8.154E-01  e=2.887E-07  Escherichia coli
  4biz-assembly2_C  TM=8.229E-01  e=3.885E-07  Escherichia coli K-12
  4biw-assembly1_A  TM=8.305E-01  e=5.546E-07  Escherichia coli K-12
  3dge-assembly3_A  TM=7.702E-01  e=1.351E-06  Thermotoga maritima
  6rh7-assembly1_B  TM=7.377E-01  e=1.131E-06  Thermotoga maritima

pLDDT: mean 83.37, std 16.09, range [43.66, 97.44]

InterPro domains:
  IPR003594 Histidine kinase/HSP90-like ATPase domain [PF02518] (1-97)
  IPR003594 Histidine kinase/HSP90-like ATPase domain [SM00387] (1-98)
  IPR004358 Signal transduction histidine kinase-related protein, C-terminal [PR00344] (25-39)
  IPR004358 Signal transduction histidine kinase-related protein, C-terminal [PR00344] (43-53)
  IPR004358 Signal transduction histidine kinase-related protein, C-terminal [PR00344] (60-78)
  IPR005467 Histidine kinase domain [PS50109] (1-98)
  IPR036890 Histidine kinase/HSP90-like ATPase superfamily [G3DSA:3.30.565.10] (1-98)
  IPR036890 Histidine kinase/HSP90-like ATPase superfamily [SSF55874] (2-97)
  IPR050351 Bacteriophytochrome/Sensor protein kinase WalK/GraS-like [PTHR45453] (1-97)